Protein AF-A0AAX3PC34-F1 (afdb_monomer)

Sequence (91 aa):
MSLAKTAFEHGIKDAEELLAHFDAMNANPPPPNAEVLKRAGLVMALTAWETYVEDRVTEGVQKRLAAVAGSYVGNFILKKLQVELCELYES

Radius of gyration: 18.87 Å; Cα contacts (8 Å, |Δi|>4): 53; chains: 1; bounding box: 47×13×50 Å

InterPro domains:
  IPR041519 RiboL-PSP-HEPN [PF18735] (13-81)

Foldseek 3Di:
DDPLVVLLVVLLVVLVVLVVVLVVQVDVVRDPCSVVSNVVSVVSNVVSVLSSVLVVVLVVLCVVCVVVPPPPVSVVVNVVSVVVSVVVVVD

Secondary structure (DSSP, 8-state):
--HHHHHHHHHHHHHHHHHHHHHHH-PSSPPTTHHHHHHHHHHHHHHHHHHHHHHHHHHHHHHHHGGGTTSHHHHHHHHHHHHHHHHHHH-

Solvent-accessible surface area (backbone atoms only — not comparable to full-atom values): 4936 Å² total; per-residue (Å²): 131,59,70,46,58,56,52,26,55,51,30,42,48,54,18,50,52,34,43,52,51,32,62,74,56,60,45,94,77,64,54,87,66,44,62,55,34,52,52,50,20,53,51,40,36,50,52,23,50,52,54,29,51,54,46,52,51,51,53,50,50,50,64,71,31,55,90,40,60,89,36,72,67,34,51,49,53,54,53,51,51,53,51,56,58,52,52,65,79,76,110

Nearest PDB structures (foldseek):
  5fmn-assembly1_B  TM=5.818E-01  e=2.290E+00  Synechocystis sp. PCC 6803
  6gxn-assembly1_v  TM=5.668E-01  e=5.217E+00  Escherichia coli
  7oj0-assembly1_8  TM=5.199E-01  e=3.888E+00  Escherichia coli K-12
  8p18-assembly1_6  TM=4.366E-01  e=6.223E+00  Escherichia coli K-12

Structure (mmCIF, N/CA/C/O backbone):
data_AF-A0AAX3PC34-F1
#
_entry.id   AF-A0AAX3PC34-F1
#
loop_
_atom_site.group_PDB
_atom_site.id
_atom_site.type_symbol
_atom_site.label_atom_id
_atom_site.label_alt_id
_atom_site.label_comp_id
_atom_site.label_asym_id
_atom_site.label_entity_id
_atom_site.label_seq_id
_atom_site.pdbx_PDB_ins_code
_atom_site.Cartn_x
_atom_site.Cartn_y
_atom_site.Cartn_z
_atom_site.occupancy
_atom_site.B_iso_or_equiv
_atom_site.auth_seq_id
_atom_site.auth_comp_id
_atom_site.auth_asym_id
_atom_site.auth_atom_id
_atom_site.pdbx_PDB_model_num
ATOM 1 N N . MET A 1 1 ? -14.727 -3.303 -4.010 1.00 54.56 1 MET A N 1
ATOM 2 C CA . MET A 1 1 ? -13.250 -3.385 -4.021 1.00 54.56 1 MET A CA 1
ATOM 3 C C . MET A 1 1 ? -12.754 -2.361 -3.014 1.00 54.56 1 MET A C 1
ATOM 5 O O . MET A 1 1 ? -13.337 -1.284 -3.002 1.00 54.56 1 MET A O 1
ATOM 9 N N . SER A 1 2 ? -11.828 -2.695 -2.109 1.00 75.94 2 SER A N 1
ATOM 10 C CA . SER A 1 2 ? -11.314 -1.688 -1.166 1.00 75.94 2 SER A CA 1
ATOM 11 C C . SER A 1 2 ? -10.436 -0.682 -1.904 1.00 75.94 2 SER A C 1
ATOM 13 O O . SER A 1 2 ? -9.744 -1.054 -2.851 1.00 75.94 2 SER A O 1
ATOM 15 N N . LEU A 1 3 ? -10.468 0.579 -1.473 1.00 79.31 3 LEU A N 1
ATOM 16 C CA . LEU A 1 3 ? -9.658 1.653 -2.052 1.00 79.31 3 LEU A CA 1
ATOM 17 C C . LEU A 1 3 ? -8.158 1.325 -1.964 1.00 79.31 3 LEU A C 1
ATOM 19 O O .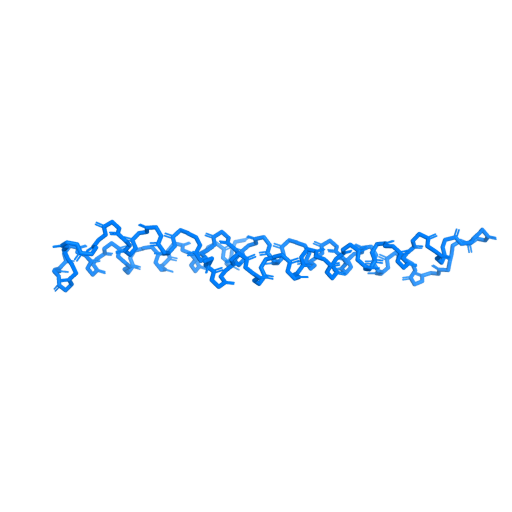 LEU A 1 3 ? -7.437 1.493 -2.943 1.00 79.31 3 LEU A O 1
ATOM 23 N N . ALA A 1 4 ? -7.747 0.713 -0.852 1.00 78.56 4 ALA A N 1
ATOM 24 C CA . ALA A 1 4 ? -6.409 0.176 -0.629 1.00 78.56 4 ALA A CA 1
ATOM 25 C C . ALA A 1 4 ? -5.949 -0.801 -1.719 1.00 78.56 4 ALA A C 1
ATOM 27 O O . ALA A 1 4 ? -4.819 -0.737 -2.189 1.00 78.56 4 ALA A O 1
ATOM 28 N N . LYS A 1 5 ? -6.835 -1.708 -2.160 1.00 78.31 5 LYS A N 1
ATOM 29 C CA . LYS A 1 5 ? -6.510 -2.692 -3.203 1.00 78.31 5 LYS A CA 1
ATOM 30 C C . LYS A 1 5 ? -6.286 -2.017 -4.554 1.00 78.31 5 LYS A C 1
ATOM 32 O O . LYS A 1 5 ? -5.371 -2.399 -5.268 1.00 78.31 5 LYS A O 1
ATOM 37 N N . THR A 1 6 ? -7.097 -1.015 -4.889 1.00 84.38 6 THR A N 1
ATOM 38 C CA . THR A 1 6 ? -6.937 -0.259 -6.138 1.00 84.38 6 THR A CA 1
ATOM 39 C C . THR A 1 6 ? -5.650 0.568 -6.129 1.00 84.38 6 THR A C 1
ATOM 41 O O . THR A 1 6 ? -4.922 0.569 -7.115 1.00 84.38 6 THR A O 1
ATOM 44 N N . ALA A 1 7 ? -5.344 1.244 -5.016 1.00 81.94 7 ALA A N 1
ATOM 45 C CA . ALA A 1 7 ? -4.107 2.012 -4.868 1.00 81.94 7 ALA A CA 1
ATOM 46 C C . ALA A 1 7 ? -2.862 1.114 -4.957 1.00 81.94 7 ALA A C 1
ATOM 48 O O . ALA A 1 7 ? -1.910 1.450 -5.657 1.00 81.94 7 ALA A O 1
ATOM 49 N N . PHE A 1 8 ? -2.912 -0.062 -4.324 1.00 85.12 8 PHE A N 1
ATOM 50 C CA . PHE A 1 8 ? -1.883 -1.091 -4.445 1.00 85.12 8 PHE A CA 1
ATOM 51 C C . PHE A 1 8 ? -1.662 -1.527 -5.896 1.00 85.12 8 PHE A C 1
ATOM 53 O O . PHE A 1 8 ? -0.534 -1.523 -6.373 1.00 85.12 8 PHE A O 1
ATOM 60 N N . GLU A 1 9 ? -2.736 -1.876 -6.611 1.00 87.25 9 GLU A N 1
ATOM 61 C CA . GLU A 1 9 ? -2.654 -2.329 -8.005 1.00 87.25 9 GLU A CA 1
ATOM 62 C C . GLU A 1 9 ? -2.037 -1.264 -8.920 1.00 87.25 9 GLU A C 1
ATOM 64 O O . GLU A 1 9 ? -1.217 -1.601 -9.770 1.00 87.25 9 GLU A O 1
ATOM 69 N N . HIS A 1 10 ? -2.373 0.014 -8.721 1.00 89.56 10 HIS A N 1
ATOM 70 C CA . HIS A 1 10 ? -1.731 1.109 -9.449 1.00 89.56 10 HIS A CA 1
ATOM 71 C C . HIS A 1 10 ? -0.240 1.234 -9.109 1.00 89.56 10 HIS A C 1
ATOM 73 O O . HIS A 1 10 ? 0.574 1.280 -10.022 1.00 89.56 10 HIS A O 1
ATOM 79 N N . GLY A 1 11 ? 0.136 1.203 -7.826 1.00 86.62 11 GLY A N 1
ATOM 80 C CA . GLY A 1 11 ? 1.543 1.304 -7.422 1.00 86.62 11 GLY A CA 1
ATOM 81 C C . GLY A 1 11 ? 2.413 0.145 -7.922 1.00 86.62 11 GLY A C 1
ATOM 82 O O . GLY A 1 11 ? 3.556 0.357 -8.324 1.00 86.62 11 GLY A O 1
ATOM 83 N N . ILE A 1 12 ? 1.872 -1.079 -7.959 1.00 90.00 12 ILE A N 1
ATOM 84 C CA . ILE A 1 12 ? 2.565 -2.228 -8.560 1.00 90.00 12 ILE A CA 1
ATOM 85 C C . ILE A 1 12 ? 2.703 -2.053 -10.070 1.00 90.00 12 ILE A C 1
ATOM 87 O O . ILE A 1 12 ? 3.782 -2.287 -10.607 1.00 90.00 12 ILE A O 1
ATOM 91 N N . LYS A 1 13 ? 1.647 -1.602 -10.750 1.00 90.56 13 LYS A N 1
ATOM 92 C CA . LYS A 1 13 ? 1.688 -1.374 -12.194 1.00 90.56 13 LYS A CA 1
ATOM 93 C C . LYS A 1 13 ? 2.715 -0.303 -12.575 1.00 90.56 13 LYS A C 1
ATOM 95 O O . LYS A 1 13 ? 3.478 -0.504 -13.513 1.00 90.56 13 LYS A O 1
ATOM 100 N N . ASP A 1 14 ? 2.785 0.790 -11.824 1.00 89.06 14 ASP A N 1
ATOM 101 C CA . ASP A 1 14 ? 3.773 1.846 -12.054 1.00 89.06 14 ASP A CA 1
ATOM 102 C C . ASP A 1 14 ? 5.209 1.314 -11.849 1.00 89.06 14 ASP A C 1
ATOM 104 O O . ASP A 1 14 ? 6.118 1.624 -12.625 1.00 89.06 14 ASP A O 1
ATOM 108 N N . ALA A 1 15 ? 5.425 0.436 -10.861 1.00 88.31 15 ALA A N 1
ATOM 109 C CA . ALA A 1 15 ? 6.708 -0.239 -10.661 1.00 88.31 15 ALA A CA 1
ATOM 110 C C . ALA A 1 15 ? 7.060 -1.210 -11.808 1.00 88.31 15 ALA A C 1
ATOM 112 O O . ALA A 1 15 ? 8.221 -1.278 -12.226 1.00 88.31 15 ALA A O 1
ATOM 113 N N . GLU A 1 16 ? 6.076 -1.940 -12.342 1.00 88.38 16 GLU A N 1
ATOM 114 C CA . GLU A 1 16 ? 6.234 -2.800 -13.521 1.00 88.38 16 GLU A CA 1
ATOM 115 C C . GLU A 1 16 ? 6.577 -1.985 -14.777 1.00 88.38 16 GLU A C 1
ATOM 117 O O . GLU A 1 16 ? 7.465 -2.374 -15.537 1.00 88.38 16 GLU A O 1
ATOM 122 N N . GLU A 1 17 ? 5.939 -0.828 -14.976 1.00 88.31 17 GLU A N 1
ATOM 123 C CA . GLU A 1 17 ? 6.239 0.085 -16.086 1.00 88.31 17 GLU A CA 1
ATOM 124 C C . GLU A 1 17 ? 7.673 0.638 -15.991 1.00 88.31 17 GLU A C 1
ATOM 126 O O . GLU A 1 17 ? 8.398 0.661 -16.991 1.00 88.31 17 GLU A O 1
A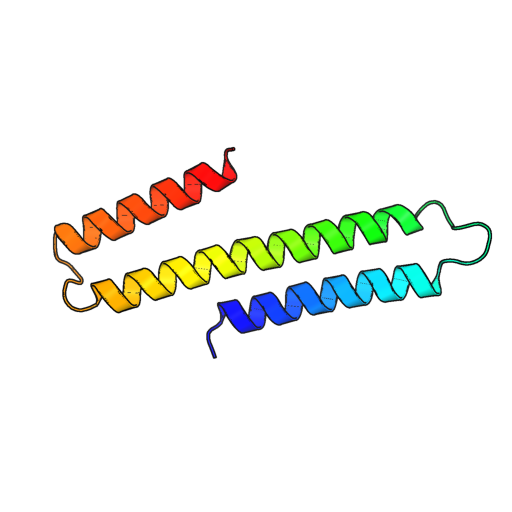TOM 131 N N . LEU A 1 18 ? 8.142 0.990 -14.787 1.00 86.31 18 LEU A N 1
ATOM 132 C CA . LEU A 1 18 ? 9.538 1.387 -14.555 1.00 86.31 18 LEU A CA 1
ATOM 133 C C . LEU A 1 18 ? 10.534 0.269 -14.897 1.00 86.31 18 LEU A C 1
ATOM 135 O O . LEU A 1 18 ? 11.599 0.542 -15.462 1.00 86.31 18 LEU A O 1
ATOM 139 N N . LEU A 1 19 ? 10.197 -0.984 -14.583 1.00 83.81 19 LEU A N 1
ATOM 140 C CA . LEU A 1 19 ? 11.035 -2.138 -14.910 1.00 83.81 19 LEU A CA 1
ATOM 141 C C . LEU A 1 19 ? 11.039 -2.430 -16.418 1.00 83.81 19 LEU A C 1
ATOM 143 O O . LEU A 1 19 ? 12.102 -2.652 -16.995 1.00 83.81 19 LEU A O 1
ATOM 147 N N . ALA A 1 20 ? 9.884 -2.343 -17.077 1.00 84.31 20 ALA A N 1
ATOM 148 C CA . ALA A 1 20 ? 9.785 -2.488 -18.527 1.00 84.31 20 ALA A CA 1
ATOM 149 C C . ALA A 1 20 ? 10.592 -1.401 -19.261 1.00 84.31 20 ALA A C 1
ATOM 151 O O . ALA A 1 20 ? 11.263 -1.676 -20.258 1.00 84.31 20 ALA A O 1
ATOM 152 N N . HIS A 1 21 ? 10.585 -0.167 -18.748 1.00 82.88 21 HIS A N 1
ATOM 153 C CA . HIS A 1 21 ? 11.438 0.907 -19.252 1.00 82.88 21 HIS A CA 1
ATOM 154 C C . HIS A 1 21 ? 12.928 0.635 -19.031 1.00 82.88 21 HIS A C 1
ATOM 156 O O . HIS A 1 21 ? 13.725 0.918 -19.927 1.00 82.88 21 HIS A O 1
ATOM 162 N N . PHE A 1 22 ? 13.314 0.055 -17.890 1.00 78.94 22 PHE A N 1
ATOM 163 C CA . PHE A 1 22 ? 14.682 -0.422 -17.687 1.00 78.94 22 PHE A CA 1
ATOM 164 C C . PHE A 1 22 ? 15.077 -1.448 -18.759 1.00 78.94 22 PHE A C 1
ATOM 166 O O . PHE A 1 22 ? 16.101 -1.262 -19.415 1.00 78.94 22 PHE A O 1
ATOM 173 N N . ASP A 1 23 ? 14.269 -2.492 -18.967 1.00 79.44 23 ASP A N 1
ATOM 174 C CA . ASP A 1 23 ? 14.586 -3.577 -19.903 1.00 79.44 23 ASP A CA 1
ATOM 175 C C . ASP A 1 23 ? 14.699 -3.073 -21.349 1.00 79.44 23 ASP A C 1
ATOM 177 O O . ASP A 1 23 ? 15.608 -3.472 -22.077 1.00 79.44 23 ASP A O 1
ATOM 181 N N . ALA A 1 24 ? 13.839 -2.131 -21.747 1.00 80.88 24 ALA A N 1
ATOM 182 C CA . ALA A 1 24 ? 13.885 -1.503 -23.067 1.00 80.88 24 ALA A CA 1
ATOM 183 C C . ALA A 1 24 ? 15.132 -0.624 -23.287 1.00 80.88 24 ALA A C 1
ATOM 185 O O . ALA A 1 24 ? 15.611 -0.503 -24.415 1.00 80.88 24 ALA A O 1
ATOM 186 N N . MET A 1 25 ? 15.664 -0.004 -22.228 1.00 72.06 25 MET A N 1
ATOM 187 C CA . MET A 1 25 ? 16.858 0.852 -22.285 1.00 72.06 25 MET A CA 1
ATOM 188 C C . MET A 1 25 ? 18.168 0.108 -22.030 1.00 72.06 25 MET A C 1
ATOM 190 O O . MET A 1 25 ? 19.241 0.702 -22.155 1.00 72.06 25 MET A O 1
ATOM 194 N N . ASN A 1 26 ? 18.104 -1.179 -21.691 1.00 67.19 26 ASN A N 1
ATOM 195 C CA . ASN A 1 26 ? 19.264 -2.012 -21.408 1.00 67.19 26 ASN A CA 1
ATOM 196 C C . ASN A 1 26 ? 19.979 -2.423 -22.716 1.00 67.19 26 ASN A C 1
ATOM 198 O O . ASN A 1 26 ? 20.073 -3.596 -23.070 1.00 67.19 26 ASN A O 1
ATOM 202 N N . ALA A 1 27 ? 20.452 -1.433 -23.476 1.00 64.94 27 ALA A N 1
ATOM 203 C CA . ALA A 1 27 ? 21.356 -1.616 -24.604 1.00 64.94 27 ALA A CA 1
ATOM 204 C C . ALA A 1 27 ? 22.785 -1.816 -24.078 1.00 64.94 27 ALA A C 1
ATOM 206 O O . ALA A 1 27 ? 23.159 -1.199 -23.090 1.00 64.94 27 ALA A O 1
ATOM 207 N N . ASN A 1 28 ? 23.598 -2.663 -24.716 1.00 61.88 28 ASN A N 1
ATOM 208 C CA . ASN A 1 28 ? 24.999 -2.842 -24.321 1.00 61.88 28 ASN A CA 1
ATOM 209 C C . ASN A 1 28 ? 25.858 -1.674 -24.849 1.00 61.88 28 ASN A C 1
ATOM 211 O O . ASN A 1 28 ? 25.963 -1.541 -26.072 1.00 61.88 28 ASN A O 1
ATOM 215 N N . PRO A 1 29 ? 26.532 -0.876 -23.993 1.00 62.34 29 PRO A N 1
ATOM 216 C CA . PRO A 1 29 ? 26.601 -0.963 -22.529 1.00 62.34 29 PRO A CA 1
ATOM 217 C C . PRO A 1 29 ? 25.453 -0.211 -21.817 1.00 62.34 29 PRO A C 1
ATOM 219 O O . PRO A 1 29 ? 25.032 0.840 -22.311 1.00 62.34 29 PRO A O 1
ATOM 222 N N . PRO A 1 30 ? 24.977 -0.701 -20.651 1.00 64.69 30 PRO A N 1
ATOM 223 C CA . PRO A 1 30 ? 23.842 -0.103 -19.956 1.00 64.69 30 PRO A CA 1
ATOM 224 C C . PRO A 1 30 ? 24.122 1.359 -19.601 1.00 64.69 30 PRO A C 1
ATOM 226 O O . PRO A 1 30 ? 25.196 1.661 -19.064 1.00 64.69 30 PRO A O 1
ATOM 229 N N . PRO A 1 31 ? 23.183 2.282 -19.855 1.00 68.38 31 PRO A N 1
ATOM 230 C CA . PRO A 1 31 ? 23.378 3.665 -19.472 1.00 68.38 31 PRO A CA 1
ATOM 231 C C . PRO A 1 31 ? 23.346 3.795 -17.929 1.00 68.38 31 PRO A C 1
ATOM 233 O O . PRO A 1 31 ? 22.582 3.091 -17.263 1.00 68.38 31 PRO A O 1
ATOM 236 N N . PRO A 1 32 ? 24.152 4.689 -17.317 1.00 67.81 32 PRO A N 1
ATOM 237 C CA . PRO A 1 32 ? 24.308 4.781 -15.853 1.00 67.81 32 PRO A CA 1
ATOM 238 C C . PRO A 1 32 ? 23.007 5.052 -15.077 1.00 67.81 32 PRO A C 1
ATOM 240 O O . PRO A 1 32 ? 22.906 4.780 -13.883 1.00 67.81 32 PRO A O 1
ATOM 243 N N . ASN A 1 33 ? 22.002 5.609 -15.751 1.00 69.19 33 ASN A N 1
ATOM 244 C CA . ASN A 1 33 ? 20.683 5.913 -15.203 1.00 69.19 33 ASN A CA 1
ATOM 245 C C . ASN A 1 33 ? 19.771 4.678 -15.079 1.00 69.19 33 ASN A C 1
ATOM 247 O O . ASN A 1 33 ? 18.765 4.742 -14.373 1.00 69.19 33 ASN A O 1
ATOM 251 N N . ALA A 1 34 ? 20.112 3.555 -15.712 1.00 70.38 34 ALA A N 1
ATOM 252 C CA . ALA A 1 34 ? 19.272 2.364 -15.728 1.00 70.38 34 ALA A CA 1
ATOM 253 C C . ALA A 1 34 ? 19.116 1.755 -14.317 1.00 70.38 34 ALA A C 1
ATOM 255 O O . ALA A 1 34 ? 18.021 1.376 -13.904 1.00 70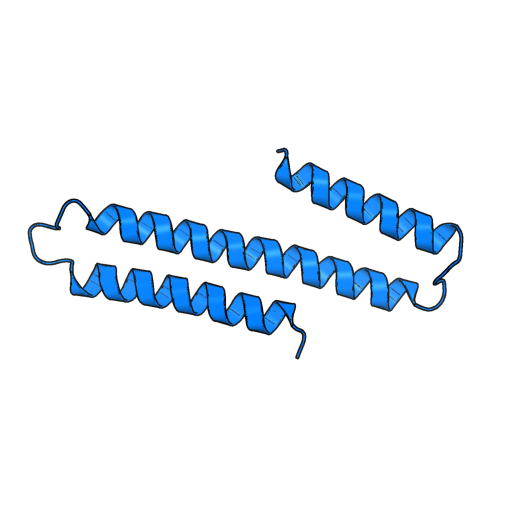.38 34 ALA A O 1
ATOM 256 N N . GLU A 1 35 ? 20.171 1.754 -13.497 1.00 78.81 35 GLU A N 1
ATOM 257 C CA . GLU A 1 35 ? 20.061 1.274 -12.112 1.00 78.81 35 GLU A CA 1
ATOM 258 C C . GLU A 1 35 ? 19.154 2.142 -11.227 1.00 78.81 35 GLU A C 1
ATOM 260 O O . GLU A 1 35 ? 18.569 1.640 -10.266 1.00 78.81 35 GLU A O 1
ATOM 265 N N . VAL A 1 36 ? 19.015 3.436 -11.536 1.00 83.88 36 VAL A N 1
ATOM 266 C CA . VAL A 1 36 ? 18.122 4.338 -10.793 1.00 83.88 36 VAL A CA 1
ATOM 267 C C . VAL A 1 36 ? 16.671 3.905 -10.975 1.00 83.88 36 VAL A C 1
ATOM 269 O O . VAL A 1 36 ? 15.927 3.887 -10.002 1.00 83.88 36 VAL A O 1
ATOM 272 N N . LEU A 1 37 ? 16.289 3.490 -12.186 1.00 83.25 37 LEU A N 1
ATOM 273 C CA . LEU A 1 37 ? 14.937 3.010 -12.486 1.00 83.25 37 LEU A CA 1
ATOM 274 C C . LEU A 1 37 ? 14.619 1.713 -11.747 1.00 83.25 37 LEU A C 1
ATOM 276 O O . LEU A 1 37 ? 13.546 1.591 -11.166 1.00 83.25 37 LEU A O 1
ATOM 280 N N . LYS A 1 38 ? 15.582 0.786 -11.677 1.00 81.81 38 LYS A N 1
ATOM 281 C CA . LYS A 1 38 ? 15.449 -0.429 -10.860 1.00 81.81 38 LYS A CA 1
ATOM 282 C C . LYS A 1 38 ? 15.227 -0.112 -9.385 1.00 81.81 38 LYS A C 1
ATOM 284 O O . LYS A 1 38 ? 14.331 -0.680 -8.766 1.00 81.81 38 LYS A O 1
ATOM 289 N N . ARG A 1 39 ? 16.029 0.796 -8.817 1.00 89.12 39 ARG A N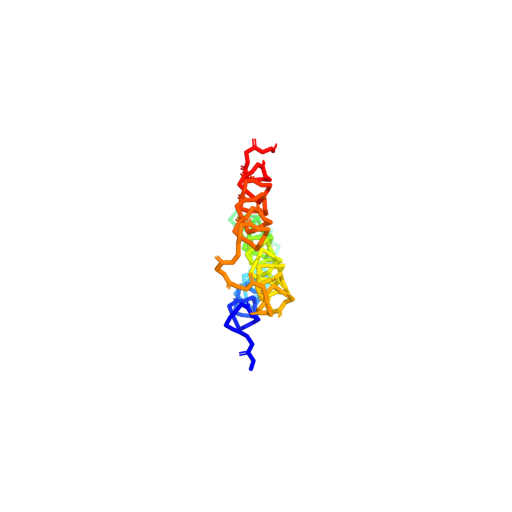 1
ATOM 290 C CA . ARG A 1 39 ? 15.872 1.209 -7.414 1.00 89.12 39 ARG A CA 1
ATOM 291 C C . ARG A 1 39 ? 14.537 1.915 -7.182 1.00 89.12 39 ARG A C 1
ATOM 293 O O . ARG A 1 39 ? 13.871 1.613 -6.201 1.00 89.12 39 ARG A O 1
ATOM 300 N N . ALA A 1 40 ? 14.133 2.803 -8.089 1.00 88.38 40 ALA A N 1
ATOM 301 C CA . ALA A 1 40 ? 12.862 3.515 -8.007 1.00 88.38 40 ALA A CA 1
ATOM 302 C C . ALA A 1 40 ? 11.662 2.558 -8.073 1.00 88.38 40 ALA A C 1
ATOM 304 O O . ALA A 1 40 ? 10.768 2.663 -7.240 1.00 88.38 40 ALA A O 1
ATOM 305 N N . GLY A 1 41 ? 11.673 1.589 -8.995 1.00 86.75 41 GLY A N 1
ATOM 306 C CA . GLY A 1 41 ? 10.626 0.571 -9.099 1.00 86.75 41 GLY A CA 1
ATOM 307 C C . GLY A 1 41 ? 10.529 -0.302 -7.846 1.00 86.75 41 GLY A C 1
ATOM 308 O O . GLY A 1 41 ? 9.432 -0.541 -7.352 1.00 86.75 41 GLY A O 1
ATOM 309 N N . LEU A 1 42 ? 11.666 -0.713 -7.269 1.00 89.81 42 LEU A N 1
ATOM 310 C CA . LEU A 1 42 ? 11.673 -1.484 -6.022 1.00 89.81 42 LEU A CA 1
ATOM 311 C C . LEU A 1 42 ? 11.091 -0.687 -4.846 1.00 89.81 42 LEU A C 1
ATOM 313 O O . LEU A 1 42 ? 10.258 -1.215 -4.115 1.00 89.81 42 LEU A O 1
ATOM 317 N N . VAL A 1 43 ? 11.504 0.573 -4.675 1.00 91.06 43 VAL A N 1
ATOM 318 C CA . VAL A 1 43 ? 10.955 1.454 -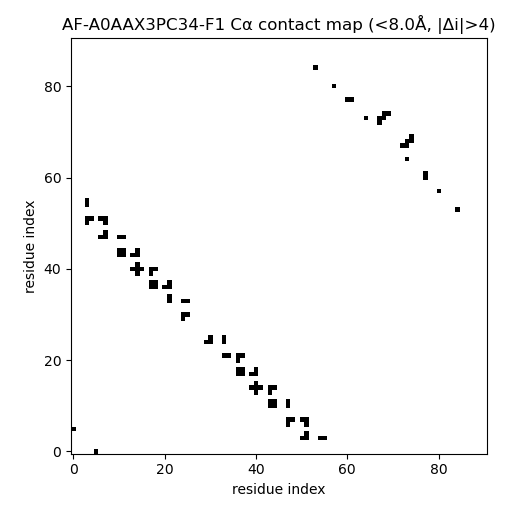3.631 1.00 91.06 43 VAL A CA 1
ATOM 319 C C . VAL A 1 43 ? 9.452 1.629 -3.827 1.00 91.06 43 VAL A C 1
ATOM 321 O O . VAL A 1 43 ? 8.698 1.434 -2.886 1.00 91.06 43 VAL A O 1
ATOM 324 N N . MET A 1 44 ? 9.003 1.905 -5.052 1.00 88.25 44 MET A N 1
ATOM 325 C CA . MET A 1 44 ? 7.587 2.091 -5.372 1.00 88.25 44 MET A CA 1
ATOM 326 C C . MET A 1 44 ? 6.746 0.842 -5.072 1.00 88.25 44 MET A C 1
ATOM 328 O O . MET A 1 44 ? 5.688 0.954 -4.456 1.00 88.25 44 MET A O 1
ATOM 332 N N . ALA A 1 45 ? 7.237 -0.347 -5.434 1.00 88.44 45 ALA A N 1
ATOM 333 C CA . ALA A 1 45 ? 6.562 -1.605 -5.128 1.00 88.44 45 ALA A CA 1
ATOM 334 C C . ALA A 1 45 ? 6.492 -1.877 -3.614 1.00 88.44 45 ALA A C 1
ATOM 336 O O . ALA A 1 45 ? 5.453 -2.310 -3.114 1.00 88.44 45 ALA A O 1
ATOM 337 N N . LEU A 1 46 ? 7.578 -1.604 -2.879 1.00 90.19 46 LEU A N 1
ATOM 338 C CA . LEU A 1 46 ? 7.623 -1.764 -1.423 1.00 90.19 46 LEU A CA 1
ATOM 339 C C . LEU A 1 46 ? 6.689 -0.779 -0.714 1.00 90.19 46 LEU A C 1
ATOM 341 O O . LEU A 1 46 ? 5.913 -1.201 0.137 1.00 90.19 46 LEU A O 1
ATOM 345 N N . THR A 1 47 ? 6.695 0.495 -1.111 1.00 89.50 47 THR A N 1
ATOM 346 C CA . THR A 1 47 ? 5.792 1.515 -0.563 1.00 89.50 47 THR A CA 1
ATOM 347 C C . THR A 1 47 ? 4.331 1.170 -0.846 1.00 89.50 47 THR A C 1
ATOM 349 O O . THR A 1 47 ? 3.498 1.239 0.054 1.00 89.50 47 THR A O 1
ATOM 352 N N . ALA A 1 48 ? 4.005 0.728 -2.067 1.00 87.38 48 ALA A N 1
ATOM 353 C CA . ALA A 1 48 ? 2.650 0.291 -2.397 1.00 87.38 48 ALA A CA 1
ATOM 354 C C . ALA A 1 48 ? 2.204 -0.885 -1.510 1.00 87.38 48 ALA A C 1
ATOM 356 O O . ALA A 1 48 ? 1.073 -0.903 -1.019 1.00 87.38 48 ALA A O 1
ATOM 357 N N . TRP A 1 49 ? 3.090 -1.860 -1.286 1.00 90.12 49 TRP A N 1
ATOM 358 C CA . TRP A 1 49 ? 2.825 -3.003 -0.414 1.00 90.12 49 TRP A CA 1
ATOM 359 C C . TRP A 1 49 ? 2.608 -2.599 1.048 1.00 90.12 49 TRP A C 1
ATOM 361 O O . TRP A 1 49 ? 1.656 -3.067 1.673 1.00 90.12 49 TRP A O 1
ATOM 371 N N . GLU A 1 50 ? 3.457 -1.727 1.583 1.00 88.88 50 GLU A N 1
ATOM 372 C CA . GLU A 1 50 ? 3.375 -1.231 2.957 1.00 88.88 50 GLU A CA 1
ATOM 373 C C . GLU A 1 50 ? 2.031 -0.542 3.228 1.00 88.88 50 GLU A C 1
ATOM 375 O O . GLU A 1 50 ? 1.287 -0.965 4.118 1.00 88.88 50 GLU A O 1
ATOM 380 N N . THR A 1 51 ? 1.647 0.414 2.373 1.00 88.19 51 THR A N 1
ATOM 381 C CA . THR A 1 51 ? 0.351 1.104 2.476 1.00 88.19 51 THR A CA 1
ATOM 382 C C . THR A 1 51 ? -0.825 0.130 2.359 1.00 88.19 51 THR A C 1
ATOM 384 O O . THR A 1 51 ? -1.802 0.222 3.102 1.00 88.19 51 THR A O 1
ATOM 387 N N . TYR A 1 52 ? -0.737 -0.860 1.464 1.00 87.69 52 TYR A N 1
ATOM 388 C CA . TYR A 1 52 ? -1.791 -1.863 1.314 1.00 87.69 52 TYR A CA 1
ATOM 389 C C . TYR A 1 52 ? -1.994 -2.701 2.578 1.00 87.69 52 TYR A C 1
ATOM 391 O O . TYR A 1 52 ? -3.134 -2.983 2.959 1.00 87.69 52 TYR A O 1
ATOM 399 N N . VAL A 1 53 ? -0.904 -3.137 3.214 1.00 90.31 53 VAL A N 1
ATOM 400 C CA . VAL A 1 53 ? -0.969 -3.938 4.439 1.00 90.31 53 VAL A CA 1
ATOM 401 C C . VAL A 1 53 ? -1.573 -3.120 5.577 1.00 90.31 53 VAL A C 1
ATOM 403 O O . VAL A 1 53 ? -2.492 -3.618 6.235 1.00 90.31 53 VAL A O 1
ATOM 406 N N . GLU A 1 54 ? -1.128 -1.876 5.769 1.00 88.38 54 GLU A N 1
ATOM 407 C CA . GLU A 1 54 ? -1.664 -0.971 6.792 1.00 88.38 54 GLU A CA 1
ATOM 408 C C . GLU A 1 54 ? -3.181 -0.792 6.649 1.00 88.38 54 GLU A C 1
ATOM 410 O O . GLU A 1 54 ? -3.945 -1.040 7.594 1.00 88.38 54 GLU A O 1
ATOM 415 N N . ASP A 1 55 ? -3.636 -0.448 5.446 1.00 88.62 55 ASP A N 1
ATOM 416 C CA . ASP A 1 55 ? -5.053 -0.244 5.172 1.00 88.62 55 ASP A CA 1
ATOM 417 C C . ASP A 1 55 ? -5.858 -1.531 5.392 1.00 88.62 55 ASP A C 1
ATOM 419 O O . ASP A 1 55 ? -6.942 -1.523 5.979 1.00 88.62 55 ASP A O 1
ATOM 423 N N . ARG A 1 56 ? -5.334 -2.683 4.956 1.00 88.31 56 ARG A N 1
ATOM 424 C CA . ARG A 1 56 ? -6.031 -3.973 5.081 1.00 88.31 56 ARG A CA 1
ATOM 425 C C . ARG A 1 56 ? -6.171 -4.429 6.523 1.00 88.31 56 ARG A C 1
ATOM 427 O O . ARG A 1 56 ? -7.201 -5.028 6.857 1.00 88.31 56 ARG A O 1
ATOM 434 N N . VAL A 1 57 ? -5.161 -4.185 7.352 1.00 89.38 57 VAL A N 1
ATOM 435 C CA . VAL A 1 57 ? -5.217 -4.471 8.788 1.00 89.38 57 VAL A CA 1
ATOM 436 C C . VAL A 1 57 ? -6.211 -3.527 9.458 1.00 89.38 57 VAL A C 1
ATOM 438 O O . VAL A 1 57 ? -7.105 -3.998 10.165 1.00 89.38 57 VAL A O 1
ATOM 441 N N . THR A 1 58 ? -6.135 -2.229 9.163 1.00 88.44 58 THR A N 1
ATOM 442 C CA . THR A 1 58 ? -7.041 -1.210 9.709 1.00 88.44 58 THR A CA 1
ATOM 443 C C . 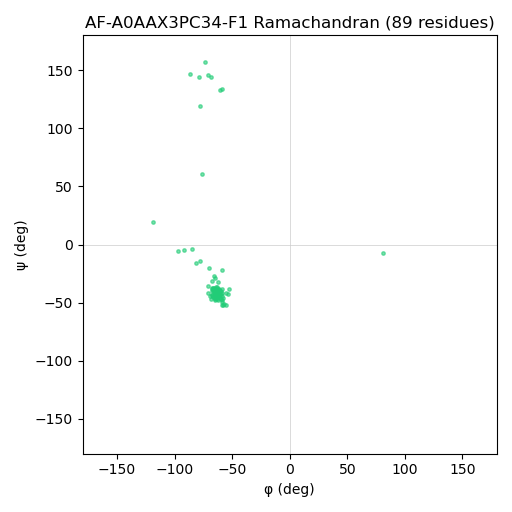THR A 1 58 ? -8.498 -1.503 9.359 1.00 88.44 58 THR A C 1
ATOM 445 O O . THR A 1 58 ? -9.348 -1.585 10.249 1.00 88.44 58 THR A O 1
ATOM 448 N N . GLU A 1 59 ? -8.799 -1.778 8.088 1.00 88.94 59 GLU A N 1
ATOM 449 C CA . GLU A 1 59 ? -10.137 -2.182 7.648 1.00 88.94 59 GLU A CA 1
ATOM 450 C C . GLU A 1 59 ? -10.615 -3.463 8.346 1.00 88.94 59 GLU A C 1
ATOM 452 O O . GLU A 1 59 ? -11.790 -3.590 8.704 1.00 88.94 59 GLU A O 1
ATOM 457 N N . GLY A 1 60 ? -9.724 -4.445 8.509 1.00 88.88 60 GLY A N 1
ATOM 458 C CA . GLY A 1 60 ? -10.037 -5.716 9.156 1.00 88.88 60 GLY A CA 1
ATOM 459 C C . GLY A 1 60 ? -10.403 -5.541 10.628 1.00 88.88 60 GLY A C 1
ATOM 460 O O . GLY A 1 60 ? -11.388 -6.122 11.096 1.00 88.88 60 GLY A O 1
ATOM 461 N N . VAL A 1 61 ? -9.643 -4.716 11.348 1.00 89.31 61 VAL A N 1
ATOM 462 C CA . VAL A 1 61 ? -9.882 -4.408 12.761 1.00 89.31 61 VAL A CA 1
ATOM 463 C C . VAL A 1 61 ? -11.152 -3.579 12.927 1.00 89.31 61 VAL A C 1
ATOM 465 O O . VAL A 1 61 ? -11.990 -3.934 13.754 1.00 89.31 61 VAL A O 1
ATOM 468 N N . GLN A 1 62 ? -11.374 -2.558 12.096 1.00 87.88 62 GLN A N 1
ATOM 469 C CA . GLN A 1 62 ? -12.611 -1.769 12.121 1.00 87.88 62 GLN A CA 1
ATOM 470 C C . GLN A 1 62 ? -13.856 -2.635 11.886 1.00 87.88 62 GLN A C 1
ATOM 472 O O . GLN A 1 62 ? -14.828 -2.529 12.633 1.00 87.88 62 GLN A O 1
ATOM 477 N N . LYS A 1 63 ? -13.820 -3.552 10.908 1.00 89.00 63 LYS A N 1
ATOM 478 C CA . LYS A 1 63 ? -14.929 -4.489 10.648 1.00 89.00 63 LYS A CA 1
ATOM 479 C C . LYS A 1 63 ? -15.211 -5.400 11.843 1.00 89.00 63 LYS A C 1
ATOM 481 O O . LYS A 1 63 ? -16.371 -5.635 12.165 1.00 89.00 63 LYS A O 1
ATOM 486 N N . ARG A 1 64 ? -14.171 -5.904 12.518 1.00 87.94 64 ARG A N 1
ATOM 487 C CA . ARG A 1 64 ? -14.318 -6.766 13.708 1.00 87.94 64 ARG A CA 1
ATOM 488 C C . ARG A 1 64 ? -14.811 -5.999 14.931 1.00 87.94 64 ARG A C 1
ATOM 490 O O . ARG A 1 64 ? -15.583 -6.541 15.716 1.00 87.94 64 ARG A O 1
ATOM 497 N N . LEU A 1 65 ? -14.389 -4.747 15.081 1.00 89.44 65 LEU A N 1
ATOM 498 C CA . LEU A 1 65 ? -14.786 -3.885 16.191 1.00 89.44 65 LEU A CA 1
ATOM 499 C C . LEU A 1 65 ? -16.115 -3.165 15.958 1.00 89.44 65 LEU A C 1
ATOM 501 O O . LEU A 1 65 ? -16.594 -2.508 16.875 1.00 89.44 65 LEU A O 1
ATOM 505 N N . ALA A 1 66 ? -16.744 -3.314 14.789 1.00 87.00 66 ALA A N 1
ATOM 506 C CA . ALA A 1 66 ? -18.002 -2.648 14.459 1.00 87.00 66 ALA A CA 1
ATOM 507 C C . ALA A 1 66 ? -19.101 -2.878 15.516 1.00 87.00 66 ALA A C 1
ATOM 509 O O . ALA A 1 66 ? -19.819 -1.947 15.868 1.00 87.00 66 ALA A O 1
ATOM 510 N N . ALA A 1 67 ? -19.190 -4.088 16.081 1.00 86.69 67 ALA A N 1
ATOM 511 C CA . ALA A 1 67 ? -20.166 -4.428 17.123 1.00 86.69 67 ALA A CA 1
ATOM 512 C C . ALA A 1 67 ? -19.896 -3.751 18.482 1.00 86.69 67 ALA A C 1
ATOM 514 O O . ALA A 1 67 ? -20.794 -3.648 19.312 1.00 86.69 67 ALA A O 1
ATOM 515 N N . VAL A 1 68 ? -18.663 -3.301 18.716 1.00 85.81 68 VAL A N 1
ATOM 516 C CA . VAL A 1 68 ? -18.211 -2.644 19.953 1.00 85.81 68 VAL A CA 1
ATOM 517 C C . VAL A 1 68 ? -17.721 -1.217 19.688 1.00 85.81 68 VAL A C 1
ATOM 519 O O . VAL A 1 68 ? -16.988 -0.643 20.500 1.00 85.81 68 VAL A O 1
ATOM 522 N N . ALA A 1 69 ? -18.110 -0.636 18.551 1.00 80.38 69 ALA A N 1
ATOM 523 C CA . ALA A 1 69 ? -17.723 0.708 18.153 1.00 80.38 69 ALA A CA 1
ATOM 524 C C . ALA A 1 69 ? -18.215 1.737 19.184 1.00 80.38 69 ALA A C 1
ATOM 526 O O . ALA A 1 69 ? -19.356 1.685 19.639 1.00 80.38 69 ALA A O 1
ATOM 527 N N . GLY A 1 70 ? -17.334 2.653 19.594 1.00 78.69 70 GLY A N 1
ATOM 528 C CA . GLY A 1 70 ? -17.626 3.646 20.635 1.00 78.69 70 GLY A CA 1
ATOM 529 C C . GLY A 1 70 ? -17.497 3.132 22.074 1.00 78.69 70 GLY A C 1
ATOM 530 O O . GLY A 1 70 ? -17.540 3.931 23.008 1.00 78.69 70 GLY A O 1
ATOM 531 N N . SER A 1 71 ? -17.279 1.829 22.280 1.00 88.06 71 SER A N 1
ATOM 532 C CA . SER A 1 71 ? -16.928 1.302 23.601 1.00 88.06 71 SER A CA 1
ATOM 533 C C . SER A 1 71 ? -15.482 1.642 23.973 1.00 88.06 71 SER A C 1
ATOM 535 O O . SER A 1 71 ? -14.619 1.826 23.111 1.00 88.06 71 SER A O 1
ATOM 537 N N . TYR A 1 72 ? -15.191 1.653 25.277 1.00 87.88 72 TYR A N 1
ATOM 538 C CA . TYR A 1 72 ? -13.827 1.823 25.785 1.00 87.88 72 TYR A CA 1
ATOM 539 C C . TYR A 1 72 ? -12.861 0.779 25.204 1.00 8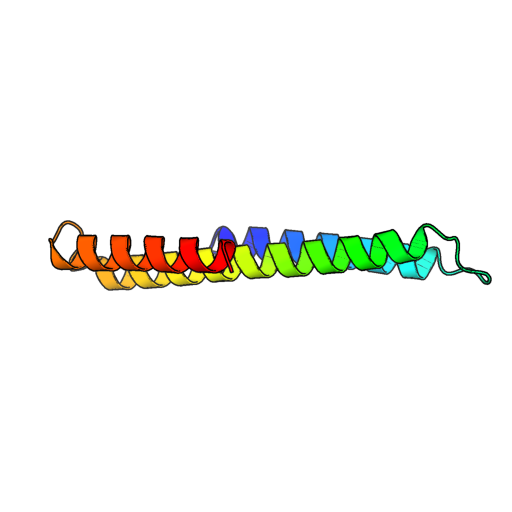7.88 72 TYR A C 1
ATOM 541 O O . TYR A 1 72 ? -11.760 1.121 24.783 1.00 87.88 72 TYR A O 1
ATOM 549 N N . VAL A 1 73 ? -13.302 -0.481 25.114 1.00 88.00 73 VAL A N 1
ATOM 550 C CA . VAL A 1 73 ? -12.502 -1.590 24.571 1.00 88.00 73 VAL A CA 1
ATOM 551 C C . VAL A 1 73 ? -12.238 -1.401 23.076 1.00 88.00 73 VAL A C 1
ATOM 553 O O . VAL A 1 73 ? -11.101 -1.547 22.636 1.00 88.00 73 VAL A O 1
ATOM 556 N N . GLY A 1 74 ? -13.257 -1.020 22.299 1.00 86.75 74 GLY A N 1
ATOM 557 C CA . GLY A 1 74 ? -13.101 -0.739 20.870 1.00 86.75 74 GLY A CA 1
ATOM 558 C C . GLY A 1 74 ? -12.121 0.407 20.608 1.00 86.75 74 GLY A C 1
ATOM 559 O O . GLY A 1 74 ? -11.206 0.267 19.799 1.00 86.75 74 GLY A O 1
ATOM 560 N N . ASN A 1 75 ? -12.250 1.506 21.354 1.00 88.06 75 ASN A N 1
ATOM 561 C CA . ASN A 1 75 ? -11.353 2.657 21.236 1.00 88.06 75 ASN A CA 1
ATOM 562 C C . ASN A 1 75 ? -9.919 2.329 21.677 1.00 88.06 75 ASN A C 1
ATOM 564 O O . ASN A 1 75 ? -8.966 2.797 21.055 1.00 88.06 75 ASN A O 1
ATOM 568 N N . PHE A 1 76 ? -9.751 1.512 22.721 1.00 91.19 76 PHE A N 1
ATOM 569 C CA . PHE A 1 76 ? -8.436 1.063 23.173 1.00 91.19 76 PHE A CA 1
ATOM 570 C C . PHE A 1 76 ? -7.717 0.239 22.098 1.00 91.19 76 PHE A C 1
ATOM 572 O O . PHE A 1 76 ? -6.564 0.528 21.788 1.00 91.19 76 PHE A O 1
ATOM 579 N N . ILE A 1 77 ? -8.401 -0.739 21.492 1.00 90.94 77 ILE A N 1
ATOM 580 C CA . ILE A 1 77 ? -7.811 -1.601 20.456 1.00 90.94 77 ILE A CA 1
ATOM 581 C C . ILE A 1 77 ? -7.442 -0.785 19.210 1.00 90.94 77 ILE A C 1
ATOM 583 O O . ILE A 1 77 ? -6.346 -0.957 18.684 1.00 90.94 77 ILE A O 1
ATOM 587 N N . LEU A 1 78 ? -8.305 0.140 18.768 1.00 88.88 78 LEU A N 1
ATOM 588 C CA . LEU A 1 78 ? -7.999 1.025 17.635 1.00 88.88 78 LEU A CA 1
ATOM 589 C C . LEU A 1 78 ? -6.778 1.907 17.907 1.00 88.88 78 LEU A C 1
ATOM 591 O O . LEU A 1 78 ? -5.895 2.019 17.061 1.00 88.88 78 LEU A O 1
ATOM 595 N N . LYS A 1 79 ? -6.699 2.498 19.103 1.00 90.50 79 LYS A N 1
ATOM 596 C CA . LYS A 1 79 ? -5.563 3.339 19.484 1.00 90.50 79 LYS A CA 1
ATOM 597 C C . LYS A 1 79 ? -4.269 2.532 19.584 1.00 90.50 79 LYS A C 1
ATOM 599 O O . LYS A 1 79 ? -3.224 3.017 19.169 1.00 90.50 79 LYS A O 1
ATOM 604 N N . LYS A 1 80 ? -4.332 1.309 20.119 1.00 92.12 80 LYS A N 1
ATOM 605 C CA . LYS A 1 80 ? -3.167 0.424 20.225 1.00 92.12 80 LYS A CA 1
ATOM 606 C C . LYS A 1 80 ? -2.654 0.010 18.846 1.00 92.12 80 LYS A C 1
ATOM 608 O O . LYS A 1 80 ? -1.456 0.107 18.617 1.00 92.12 80 LYS A O 1
ATOM 613 N N . LEU A 1 81 ? -3.560 -0.342 17.930 1.00 90.31 81 LEU A N 1
ATOM 614 C CA . LEU A 1 81 ? -3.214 -0.628 16.538 1.00 90.31 81 LEU A CA 1
ATOM 615 C C . LEU A 1 81 ? -2.515 0.565 15.875 1.00 90.31 81 LEU A C 1
ATOM 617 O O . LEU A 1 81 ? -1.494 0.383 15.229 1.00 90.31 81 LEU A O 1
ATOM 621 N N . GLN A 1 82 ? -3.036 1.781 16.058 1.00 88.31 82 GLN A N 1
ATOM 622 C CA . GLN A 1 82 ? -2.440 2.977 15.460 1.00 88.31 82 GLN A CA 1
ATOM 623 C C . GLN A 1 82 ? -1.032 3.269 15.998 1.00 88.31 82 GLN A C 1
ATOM 625 O O . GLN A 1 82 ? -0.172 3.696 15.237 1.00 88.31 82 GLN A O 1
ATOM 630 N N . VAL A 1 83 ? -0.784 3.024 17.289 1.00 91.50 83 VAL A N 1
ATOM 631 C CA . VAL A 1 83 ? 0.561 3.155 17.875 1.00 91.50 83 VAL A CA 1
ATOM 632 C C . VAL A 1 83 ? 1.518 2.132 17.266 1.00 91.50 83 VAL A C 1
ATOM 634 O O . VAL A 1 83 ? 2.596 2.512 16.832 1.00 91.50 83 VAL A O 1
ATOM 637 N N . GLU A 1 84 ? 1.112 0.864 17.180 1.00 88.88 84 GLU A N 1
ATOM 638 C CA . GLU A 1 84 ? 1.963 -0.201 16.629 1.00 88.88 84 GLU A CA 1
ATOM 639 C C . GLU A 1 84 ? 2.257 -0.002 15.137 1.00 88.88 84 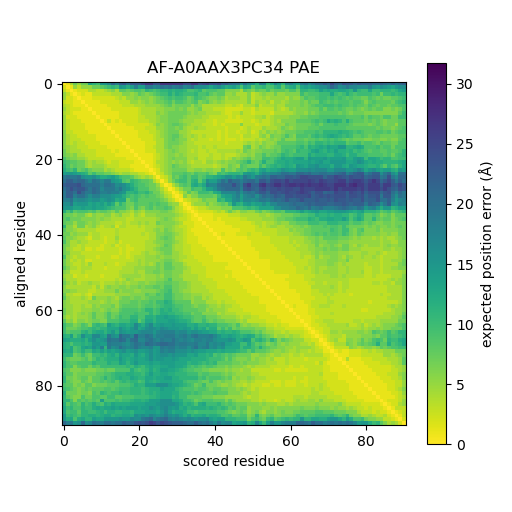GLU A C 1
ATOM 641 O O . GLU A 1 84 ? 3.377 -0.235 14.700 1.00 88.88 84 GLU A O 1
ATOM 646 N N . LEU A 1 85 ? 1.284 0.482 14.358 1.00 87.44 85 LEU A N 1
ATOM 647 C CA . LEU A 1 85 ? 1.514 0.855 12.961 1.00 87.44 85 LEU A CA 1
ATOM 648 C C . LEU A 1 85 ? 2.515 2.009 12.841 1.00 87.44 85 LEU A C 1
ATOM 650 O O . LEU A 1 85 ? 3.377 1.970 11.975 1.00 87.44 85 LEU A O 1
ATOM 654 N N . CYS A 1 86 ? 2.439 3.007 13.724 1.00 83.62 86 CYS A N 1
ATOM 655 C CA . CYS A 1 86 ? 3.366 4.138 13.716 1.00 83.62 86 CYS A CA 1
ATOM 656 C C . CYS A 1 86 ? 4.797 3.720 14.101 1.00 83.62 86 CYS A C 1
ATOM 658 O O . CYS A 1 86 ? 5.749 4.206 13.500 1.00 83.62 86 CYS A O 1
ATOM 660 N N . GLU A 1 87 ? 4.947 2.795 15.056 1.00 84.00 87 GLU A N 1
ATOM 661 C CA . GLU A 1 87 ? 6.249 2.244 15.466 1.00 84.00 87 GLU A CA 1
ATOM 662 C C . GLU A 1 87 ? 6.960 1.503 14.319 1.00 84.00 87 GLU A C 1
ATOM 664 O O . GLU A 1 87 ? 8.184 1.553 14.241 1.00 84.00 87 GLU A O 1
ATOM 669 N N . LEU A 1 88 ? 6.219 0.864 13.402 1.00 79.00 88 LEU A N 1
ATOM 670 C CA . LEU A 1 88 ? 6.802 0.184 12.233 1.00 79.00 88 LEU A CA 1
ATOM 671 C C . LEU A 1 88 ? 7.500 1.144 11.260 1.00 79.00 88 LEU A C 1
ATOM 673 O O . LEU A 1 88 ? 8.451 0.744 10.596 1.00 79.00 88 LEU A O 1
ATOM 677 N N . TYR A 1 89 ? 7.054 2.399 11.181 1.00 72.31 89 TYR A N 1
ATOM 678 C CA . TYR A 1 89 ? 7.667 3.415 10.320 1.00 72.31 89 TYR A CA 1
ATOM 679 C C . TYR A 1 89 ? 8.921 4.055 10.938 1.00 72.31 89 TYR A C 1
ATOM 681 O O . TYR A 1 89 ? 9.684 4.718 10.234 1.00 72.31 89 TYR A O 1
ATOM 689 N N . GLU A 1 90 ? 9.135 3.890 12.247 1.00 68.75 90 GLU A N 1
ATOM 690 C CA . GLU A 1 90 ? 10.287 4.439 12.977 1.00 68.7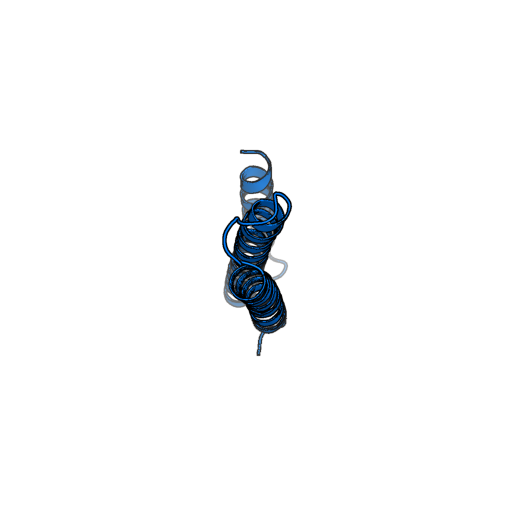5 90 GLU A CA 1
ATOM 691 C C . GLU A 1 90 ? 11.438 3.427 13.158 1.00 68.75 90 GLU A C 1
ATOM 693 O O . GLU A 1 90 ? 12.503 3.806 13.656 1.00 68.75 90 GLU A O 1
ATOM 698 N N . SER A 1 91 ? 11.248 2.162 12.758 1.00 53.66 91 SER A N 1
ATOM 699 C CA . SER A 1 91 ? 12.218 1.056 12.884 1.00 53.66 91 SER A CA 1
ATOM 700 C C . SER A 1 91 ? 12.999 0.761 11.607 1.00 53.66 91 SER A C 1
ATOM 702 O O . SER A 1 91 ? 14.225 0.522 11.719 1.00 53.66 91 SER A O 1
#

pLDDT: mean 83.37, std 8.65, range [53.66, 92.12]

Mean predicted aligned error: 7.58 Å

Organism: Aeromonas hydrophila (NCBI:txid644)